Protein AF-B8CMZ4-F1 (afdb_monomer_lite)

Radius of gyration: 38.74 Å; chains: 1; bounding box: 66×44×123 Å

Secondary structure (DSSP, 8-state):
-----SSHHHHHHHHHHHHHHHHTSPPPP---SS---HHHHHHHHHHHHHHHHHHHHHHHHHHHHHHHHHHHHHHHHHHHHT-HHHHHHHHHHHHHHHH--TTGGGS-HHHHHHHHHHHHHHHT-SS--------HHHHHHHHHHHHHHTTSSS----HHHHHHHHHHHHHHH-

pLDDT: mean 80.59, std 15.22, range [40.31, 97.62]

Structure (mmCIF, N/CA/C/O backbone):
data_AF-B8CMZ4-F1
#
_entry.id   AF-B8CMZ4-F1
#
loop_
_atom_site.group_PDB
_atom_site.id
_atom_site.type_symbol
_atom_site.label_atom_id
_atom_site.label_alt_id
_atom_site.label_comp_id
_atom_site.label_asym_id
_atom_site.label_entity_id
_atom_site.label_seq_id
_atom_site.pdbx_PDB_ins_code
_atom_site.Cartn_x
_atom_site.Cartn_y
_atom_site.Cartn_z
_atom_site.occupancy
_atom_site.B_iso_or_equiv
_atom_site.auth_seq_id
_atom_site.auth_comp_id
_atom_site.auth_asym_id
_atom_site.auth_atom_id
_atom_site.pdbx_PDB_model_num
ATOM 1 N N . MET A 1 1 ? 40.309 31.484 -99.601 1.00 40.31 1 MET A N 1
ATOM 2 C CA . MET A 1 1 ? 39.722 30.145 -99.813 1.00 40.31 1 MET A CA 1
ATOM 3 C C . MET A 1 1 ? 40.197 29.203 -98.712 1.00 40.31 1 MET A C 1
ATOM 5 O O . MET A 1 1 ? 41.393 29.009 -98.562 1.00 40.31 1 MET A O 1
ATOM 9 N N . THR A 1 2 ? 39.227 28.731 -97.922 1.00 47.12 2 THR A N 1
ATOM 10 C CA . THR A 1 2 ? 39.153 27.450 -97.187 1.00 47.12 2 THR A CA 1
ATOM 11 C C . THR A 1 2 ? 40.333 26.987 -96.321 1.00 47.12 2 THR A C 1
ATOM 13 O O . THR A 1 2 ? 41.233 26.305 -96.799 1.00 47.12 2 THR A O 1
ATOM 16 N N . LYS A 1 3 ? 40.206 27.178 -95.001 1.00 44.94 3 LYS A N 1
ATOM 17 C CA . LYS A 1 3 ? 40.551 26.144 -94.008 1.00 44.94 3 LYS A CA 1
ATOM 18 C C . LYS A 1 3 ? 39.476 26.116 -92.921 1.00 44.94 3 LYS A C 1
ATOM 20 O O . LYS A 1 3 ? 39.534 26.862 -91.951 1.00 44.94 3 LYS A O 1
ATOM 25 N N . SER A 1 4 ? 38.477 25.267 -93.115 1.00 52.59 4 SER A N 1
ATOM 26 C CA . SER A 1 4 ? 37.540 24.836 -92.080 1.00 52.59 4 SER A CA 1
ATOM 27 C C . SER A 1 4 ? 37.527 23.307 -92.056 1.00 52.59 4 SER A C 1
ATOM 29 O O . SER A 1 4 ? 37.793 22.673 -93.073 1.00 52.59 4 SER A O 1
ATOM 31 N N . ALA A 1 5 ? 37.205 22.753 -90.885 1.00 54.28 5 ALA A N 1
ATOM 32 C CA . ALA A 1 5 ? 36.976 21.333 -90.599 1.00 54.28 5 ALA A CA 1
ATOM 33 C C . ALA A 1 5 ? 38.209 20.459 -90.291 1.00 54.28 5 ALA A C 1
ATOM 35 O O . ALA A 1 5 ? 38.544 19.557 -91.046 1.00 54.28 5 ALA A O 1
ATOM 36 N N . GLN A 1 6 ? 38.817 20.644 -89.111 1.00 50.59 6 GLN A N 1
ATOM 37 C CA . GLN A 1 6 ? 39.585 19.565 -88.454 1.00 50.59 6 GLN A CA 1
ATOM 38 C C . GLN A 1 6 ? 39.384 19.457 -86.925 1.00 50.59 6 GLN A C 1
ATOM 40 O O . GLN A 1 6 ? 40.104 18.713 -86.274 1.00 50.59 6 GLN A O 1
ATOM 45 N N . SER A 1 7 ? 38.396 20.133 -86.321 1.00 54.50 7 SER A N 1
ATOM 46 C CA . SER A 1 7 ? 38.208 20.114 -84.851 1.00 54.50 7 SER A CA 1
ATOM 47 C C . SER A 1 7 ? 37.055 19.227 -84.348 1.00 54.50 7 SER A C 1
ATOM 49 O O . SER A 1 7 ? 36.937 19.015 -83.143 1.00 54.50 7 SER A O 1
ATOM 51 N N . SER A 1 8 ? 36.213 18.683 -85.229 1.00 52.56 8 SER A N 1
ATOM 52 C CA . SER A 1 8 ? 34.997 17.952 -84.837 1.00 52.56 8 SER A CA 1
ATOM 53 C C . SER A 1 8 ? 35.203 16.454 -84.573 1.00 52.56 8 SER A C 1
ATOM 55 O O . SER A 1 8 ? 34.424 15.875 -83.825 1.00 52.56 8 SER A O 1
ATOM 57 N N . GLY A 1 9 ? 36.248 15.820 -85.120 1.00 53.19 9 GLY A N 1
ATOM 58 C CA . GLY A 1 9 ? 36.512 14.386 -84.900 1.00 53.19 9 GLY A CA 1
ATOM 59 C C . GLY A 1 9 ? 37.064 14.069 -83.505 1.00 53.19 9 GLY A C 1
ATOM 60 O O . GLY A 1 9 ? 36.645 13.109 -82.866 1.00 53.19 9 GLY A O 1
ATOM 61 N N . GLN A 1 10 ? 37.938 14.933 -82.985 1.00 53.19 10 GLN A N 1
ATOM 62 C CA . GLN A 1 10 ? 38.632 14.694 -81.718 1.00 53.19 10 GLN A CA 1
ATOM 63 C C . GLN A 1 10 ? 37.683 14.798 -80.508 1.00 53.19 10 GLN A C 1
ATOM 65 O O . GLN A 1 10 ? 37.781 14.020 -79.565 1.00 53.19 10 GLN A O 1
ATOM 70 N N . VAL A 1 11 ? 36.700 15.707 -80.551 1.00 55.38 11 VAL A N 1
ATOM 71 C CA . VAL A 1 11 ? 35.731 15.912 -79.455 1.00 55.38 11 VAL A CA 1
ATOM 72 C C . VAL A 1 11 ? 34.775 14.720 -79.297 1.00 55.38 11 VAL A C 1
ATOM 74 O O . VAL A 1 11 ? 34.415 14.362 -78.175 1.00 55.38 11 VAL A O 1
ATOM 77 N N . VAL A 1 12 ? 34.399 14.062 -80.399 1.00 56.41 12 VAL A N 1
ATOM 78 C CA . VAL A 1 12 ? 33.489 12.901 -80.376 1.00 56.41 12 VAL A CA 1
ATOM 79 C C . VAL A 1 12 ? 34.185 11.663 -79.798 1.00 56.41 12 VAL A C 1
ATOM 81 O O . VAL A 1 12 ? 33.583 10.922 -79.016 1.00 56.41 12 VAL A O 1
ATOM 84 N N . GLU A 1 13 ? 35.473 11.473 -80.092 1.00 56.38 13 GLU A N 1
ATOM 85 C CA . GLU A 1 13 ? 36.265 10.379 -79.519 1.00 56.38 13 GLU A CA 1
ATOM 86 C C . GLU A 1 13 ? 36.441 10.537 -78.003 1.00 56.38 13 GLU A C 1
ATOM 88 O O . GLU A 1 13 ? 36.191 9.580 -77.266 1.00 56.38 13 GLU A O 1
ATOM 93 N N . PHE A 1 14 ? 36.740 11.749 -77.514 1.00 57.69 14 PHE A N 1
ATOM 94 C CA . PHE A 1 14 ? 36.827 12.030 -76.073 1.00 57.69 14 PHE A CA 1
ATOM 95 C C . PHE A 1 14 ? 35.495 11.806 -75.338 1.00 57.69 14 PHE A C 1
ATOM 97 O O . PHE A 1 14 ? 35.485 11.213 -74.256 1.00 57.69 14 PHE A O 1
ATOM 104 N N . GLY A 1 15 ? 34.367 12.217 -75.929 1.00 59.19 15 GLY A N 1
ATOM 105 C CA . GLY A 1 15 ? 33.038 12.002 -75.347 1.00 59.19 15 GLY A CA 1
ATOM 106 C C . GLY A 1 15 ? 32.687 10.517 -75.207 1.00 59.19 15 GLY A C 1
ATOM 107 O O . GLY A 1 15 ? 32.247 10.074 -74.146 1.00 59.19 15 GLY A O 1
ATOM 108 N N . SER A 1 16 ? 32.965 9.717 -76.241 1.00 61.34 16 SER A N 1
ATOM 109 C CA . SER A 1 16 ? 32.726 8.267 -76.206 1.00 61.34 16 SER A CA 1
ATOM 110 C C . SER A 1 16 ? 33.608 7.543 -75.176 1.00 61.34 16 SER A C 1
ATOM 112 O O . SER A 1 16 ? 33.168 6.582 -74.539 1.00 61.34 16 SER A O 1
ATOM 114 N N . HIS A 1 17 ? 34.832 8.035 -74.957 1.00 59.97 17 HIS A N 1
ATOM 115 C CA . HIS A 1 17 ? 35.775 7.474 -73.992 1.00 59.97 17 HIS A CA 1
ATOM 116 C C . HIS A 1 17 ? 35.378 7.770 -72.536 1.00 59.97 17 HIS A C 1
ATOM 118 O O . HIS A 1 17 ? 35.579 6.925 -71.659 1.00 59.97 17 HIS A O 1
ATOM 124 N N . LEU A 1 18 ? 34.786 8.943 -72.279 1.00 59.66 18 LEU A N 1
ATOM 125 C CA . LEU A 1 18 ? 34.249 9.320 -70.968 1.00 59.66 18 LEU A CA 1
ATOM 126 C C . LEU A 1 18 ? 32.984 8.528 -70.621 1.00 59.66 18 LEU A C 1
ATOM 128 O O . LEU A 1 18 ? 32.880 8.011 -69.511 1.00 59.66 18 LEU A O 1
ATOM 132 N N . ILE A 1 19 ? 32.070 8.354 -71.581 1.00 60.59 19 ILE A N 1
ATOM 133 C CA . ILE 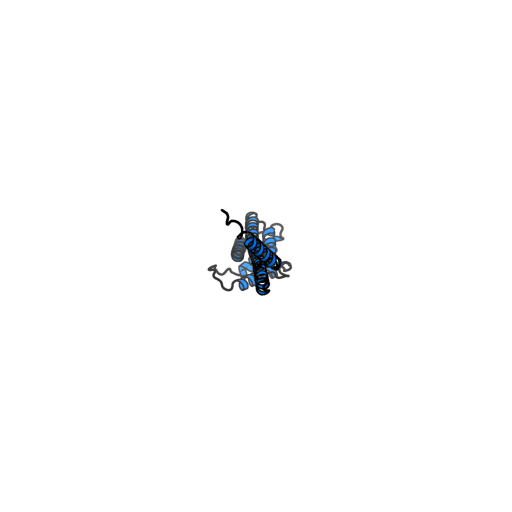A 1 19 ? 30.846 7.557 -71.395 1.00 60.59 19 ILE A CA 1
ATOM 134 C C . ILE A 1 19 ? 31.195 6.089 -71.129 1.00 60.59 19 ILE A C 1
ATOM 136 O O . ILE A 1 19 ? 30.645 5.482 -70.211 1.00 60.59 19 ILE A O 1
ATOM 140 N N . LYS A 1 20 ? 32.164 5.532 -71.869 1.00 58.47 20 LYS A N 1
ATOM 141 C CA . LYS A 1 20 ? 32.650 4.173 -71.610 1.00 58.47 20 LYS A CA 1
ATOM 142 C C . LYS A 1 20 ? 33.240 4.050 -70.213 1.00 58.47 20 LYS A C 1
ATOM 144 O O . LYS A 1 20 ? 32.875 3.112 -69.527 1.00 58.47 20 LYS A O 1
ATOM 149 N N . ARG A 1 21 ? 34.087 4.980 -69.750 1.00 57.94 21 ARG A N 1
ATOM 150 C CA . ARG A 1 21 ? 34.640 4.932 -68.379 1.00 57.94 21 ARG A CA 1
ATOM 151 C C . ARG A 1 21 ? 33.569 5.046 -67.291 1.00 57.94 21 ARG A C 1
ATOM 153 O O . ARG A 1 21 ? 33.703 4.378 -66.272 1.00 57.94 21 ARG A O 1
ATOM 160 N N . ALA A 1 22 ? 32.518 5.830 -67.518 1.00 60.47 22 ALA A N 1
ATOM 161 C CA . ALA A 1 22 ? 31.403 5.948 -66.582 1.00 60.47 22 ALA A CA 1
ATOM 162 C C . ALA A 1 22 ? 30.570 4.653 -66.483 1.00 60.47 22 ALA A C 1
ATOM 164 O O . ALA A 1 22 ? 30.107 4.317 -65.401 1.00 60.47 22 ALA A O 1
ATOM 165 N N . GLN A 1 23 ? 30.433 3.879 -67.569 1.00 58.84 23 GLN A N 1
ATOM 166 C CA . GLN A 1 23 ? 29.694 2.604 -67.562 1.00 58.84 23 GLN A CA 1
ATOM 167 C C . GLN A 1 23 ? 30.351 1.485 -66.733 1.00 58.84 23 GLN A C 1
ATOM 169 O O . GLN A 1 23 ? 29.667 0.530 -66.375 1.00 58.84 23 GLN A O 1
ATOM 174 N N . TRP A 1 24 ? 31.646 1.588 -66.414 1.00 55.53 24 TRP A N 1
ATOM 175 C CA . TRP A 1 24 ? 32.348 0.624 -65.547 1.00 55.53 24 TRP A CA 1
ATOM 176 C C . TRP A 1 24 ? 32.337 1.021 -64.071 1.00 55.53 24 TRP A C 1
ATOM 178 O O . TRP A 1 24 ? 32.833 0.271 -63.232 1.00 55.53 24 TRP A O 1
ATOM 188 N N . GLN A 1 25 ? 31.801 2.196 -63.744 1.00 61.25 25 GLN A N 1
ATOM 189 C CA . GLN A 1 25 ? 31.620 2.606 -62.363 1.00 61.25 25 GLN A CA 1
ATOM 190 C C . GLN A 1 25 ? 30.258 2.091 -61.915 1.00 61.25 25 GLN A C 1
ATOM 192 O O . GLN A 1 25 ? 29.215 2.623 -62.291 1.00 61.25 25 GLN A O 1
ATOM 197 N N . THR A 1 26 ? 30.270 1.011 -61.134 1.00 71.25 26 THR A N 1
ATOM 198 C CA . THR A 1 26 ? 29.113 0.620 -60.329 1.00 71.25 26 THR A CA 1
ATOM 199 C C . THR A 1 26 ? 28.616 1.852 -59.580 1.00 71.25 26 THR A C 1
ATOM 201 O O . THR A 1 26 ? 29.435 2.622 -59.066 1.00 71.25 26 THR A O 1
ATOM 204 N N . ALA A 1 27 ? 27.296 2.065 -59.547 1.00 73.00 27 ALA A N 1
ATOM 205 C CA . ALA A 1 27 ? 26.725 3.137 -58.738 1.00 73.00 27 ALA A CA 1
ATOM 206 C C . ALA A 1 27 ? 27.318 3.033 -57.322 1.00 73.00 27 ALA A C 1
ATOM 208 O O . ALA A 1 27 ? 27.408 1.913 -56.813 1.00 73.00 27 ALA A O 1
ATOM 209 N N . PRO A 1 28 ? 27.794 4.140 -56.721 1.00 71.75 28 PRO A N 1
ATOM 210 C CA . PRO A 1 28 ? 28.318 4.077 -55.369 1.00 71.75 28 PRO A CA 1
ATOM 211 C C . PRO A 1 28 ? 27.218 3.511 -54.480 1.00 71.75 28 PRO A C 1
ATOM 213 O O . PRO A 1 28 ? 26.082 3.997 -54.527 1.00 71.75 28 PRO A O 1
ATOM 216 N N . ASP A 1 29 ? 27.549 2.477 -53.710 1.00 74.31 29 ASP A N 1
ATOM 217 C CA . ASP A 1 29 ? 26.625 1.955 -52.714 1.00 74.31 29 ASP A CA 1
ATOM 218 C C . ASP A 1 29 ? 26.161 3.122 -51.845 1.00 74.31 29 ASP A C 1
ATOM 220 O O . ASP A 1 29 ? 26.946 4.007 -51.479 1.00 74.31 29 ASP A O 1
ATOM 224 N N . ALA A 1 30 ? 24.856 3.166 -51.576 1.00 73.75 30 ALA A N 1
ATOM 225 C CA . ALA A 1 30 ? 24.291 4.204 -50.739 1.00 73.75 30 ALA A CA 1
ATOM 226 C C . ALA A 1 30 ? 25.031 4.181 -49.399 1.00 73.75 30 ALA A C 1
ATOM 228 O O . ALA A 1 30 ? 24.973 3.194 -48.668 1.00 73.75 30 ALA A O 1
ATOM 229 N N . ILE A 1 31 ? 25.748 5.261 -49.088 1.00 68.88 31 ILE A N 1
ATOM 230 C CA . ILE A 1 31 ? 26.426 5.397 -47.803 1.00 68.88 31 ILE A CA 1
ATOM 231 C C . ILE A 1 31 ? 25.322 5.401 -46.747 1.00 68.88 31 ILE A C 1
ATOM 233 O O . ILE A 1 31 ? 24.538 6.351 -46.669 1.00 68.88 31 ILE A O 1
ATOM 237 N N . SER A 1 32 ? 25.223 4.329 -45.959 1.00 66.12 32 SER A N 1
ATOM 238 C CA . SER A 1 32 ? 24.319 4.304 -44.821 1.00 66.12 32 SER A CA 1
ATOM 239 C C . SER A 1 32 ? 24.844 5.317 -43.804 1.00 66.12 32 SER A C 1
ATOM 241 O O . SER A 1 32 ? 25.880 5.140 -43.169 1.00 66.12 32 SER A O 1
ATOM 243 N N . TRP A 1 33 ? 24.123 6.424 -43.646 1.00 68.88 33 TRP A N 1
ATOM 244 C CA . TRP A 1 33 ? 24.411 7.419 -42.605 1.00 68.88 33 TRP A CA 1
ATOM 245 C C . TRP A 1 33 ? 24.167 6.849 -41.205 1.00 68.88 33 TRP A C 1
ATOM 247 O O . TRP A 1 33 ? 24.594 7.428 -40.207 1.00 68.88 33 TRP A O 1
ATOM 257 N N . TRP A 1 34 ? 23.468 5.712 -41.137 1.00 69.81 34 TRP A N 1
ATOM 258 C CA . TRP A 1 34 ? 23.324 4.937 -39.926 1.00 69.81 34 TRP A CA 1
ATOM 259 C C . TRP A 1 34 ? 24.563 4.058 -39.737 1.00 69.81 34 TRP A C 1
ATOM 261 O O . TRP A 1 34 ? 24.884 3.257 -40.618 1.00 69.81 34 TRP A O 1
ATOM 271 N N . PRO A 1 35 ? 25.273 4.198 -38.612 1.00 70.38 35 PRO A N 1
ATOM 272 C CA . PRO A 1 35 ? 26.410 3.349 -38.321 1.00 70.38 35 PRO A CA 1
ATOM 273 C C . PRO A 1 35 ? 25.905 1.933 -38.023 1.00 70.38 35 PRO A C 1
ATOM 275 O O . PRO A 1 35 ? 25.449 1.641 -36.921 1.00 70.38 35 PRO A O 1
ATOM 278 N N . GLU A 1 36 ? 26.001 1.036 -39.004 1.00 70.25 36 GLU A N 1
ATOM 279 C CA . GLU A 1 36 ? 25.645 -0.390 -38.893 1.00 70.25 36 GLU A CA 1
ATOM 280 C C . GLU A 1 36 ? 26.641 -1.185 -38.026 1.00 70.25 36 GLU A C 1
ATOM 282 O O . GLU A 1 36 ? 26.890 -2.369 -38.246 1.00 70.25 36 GLU A O 1
ATOM 287 N N . THR A 1 37 ? 27.263 -0.548 -37.030 1.00 80.00 37 THR A N 1
ATOM 288 C CA . THR A 1 37 ? 28.122 -1.276 -36.104 1.00 80.00 37 THR A CA 1
ATOM 289 C C . THR A 1 37 ? 27.255 -1.925 -35.025 1.00 80.00 37 THR A C 1
ATOM 291 O O . THR A 1 37 ? 26.338 -1.289 -34.496 1.00 80.00 37 THR A O 1
ATOM 294 N N . PRO A 1 38 ? 27.552 -3.175 -34.628 1.00 84.06 38 PRO A N 1
ATOM 295 C CA . PRO A 1 38 ? 26.787 -3.886 -33.597 1.00 84.06 38 PRO A CA 1
ATOM 296 C C . PRO A 1 38 ? 26.738 -3.128 -32.258 1.00 84.06 38 PRO A C 1
ATOM 298 O O . PRO A 1 38 ? 25.819 -3.315 -31.461 1.00 84.06 38 PRO A O 1
ATOM 301 N N . LEU A 1 39 ? 27.697 -2.223 -32.028 1.00 86.88 39 LEU A N 1
ATOM 302 C CA . LEU A 1 39 ? 27.717 -1.307 -30.892 1.00 86.88 39 LEU A CA 1
ATOM 303 C C . LEU A 1 39 ? 26.475 -0.397 -30.857 1.00 86.88 39 LEU A C 1
ATOM 305 O O . LEU A 1 39 ? 25.862 -0.247 -29.802 1.00 86.88 39 LEU A O 1
ATOM 309 N N . TRP A 1 40 ? 26.074 0.189 -31.989 1.00 86.44 40 TRP A N 1
ATOM 310 C CA . TRP A 1 40 ? 24.913 1.084 -32.042 1.00 86.44 40 TRP A CA 1
ATOM 311 C C . TRP A 1 40 ? 23.603 0.347 -31.811 1.00 86.44 40 TRP A C 1
ATOM 313 O O . TRP A 1 40 ? 22.721 0.868 -31.127 1.00 86.44 40 TRP A O 1
ATOM 323 N N . THR A 1 41 ? 23.499 -0.890 -32.296 1.00 88.12 41 THR A N 1
ATOM 324 C CA . THR A 1 41 ? 22.365 -1.765 -31.990 1.00 88.12 41 THR A CA 1
ATOM 325 C C . THR A 1 41 ? 22.269 -2.031 -30.486 1.00 88.12 41 THR A C 1
ATOM 327 O O . THR A 1 41 ? 21.193 -1.889 -29.907 1.00 88.12 41 THR A O 1
ATOM 330 N N . ALA A 1 42 ? 23.387 -2.342 -29.822 1.00 91.50 42 ALA A N 1
ATOM 331 C CA . ALA A 1 42 ? 23.412 -2.568 -28.376 1.00 91.50 42 ALA A CA 1
ATOM 332 C C . ALA A 1 42 ? 23.039 -1.307 -27.573 1.00 91.50 42 ALA A C 1
ATOM 334 O O . ALA A 1 42 ? 22.256 -1.385 -26.620 1.00 91.50 42 ALA A O 1
ATOM 335 N N . ILE A 1 43 ? 23.545 -0.137 -27.980 1.00 92.75 43 ILE A N 1
ATOM 336 C CA . ILE A 1 43 ? 23.194 1.155 -27.370 1.00 92.75 43 ILE A CA 1
ATOM 337 C C . ILE A 1 43 ? 21.694 1.418 -27.518 1.00 92.75 43 ILE A C 1
ATOM 339 O O . ILE A 1 43 ? 21.027 1.732 -26.533 1.00 92.75 43 ILE A O 1
ATOM 343 N N . PHE A 1 44 ? 21.146 1.241 -28.723 1.00 91.00 44 PHE A N 1
ATOM 344 C CA . PHE A 1 44 ? 19.725 1.445 -28.986 1.00 91.00 44 PHE A CA 1
ATOM 345 C C . PHE A 1 44 ? 18.848 0.532 -28.119 1.00 91.00 44 PHE A C 1
ATOM 347 O O . PHE A 1 44 ? 17.935 1.017 -27.452 1.00 91.00 44 PHE A O 1
ATOM 354 N N . ILE A 1 45 ? 19.167 -0.766 -28.049 1.00 94.88 45 ILE A N 1
ATOM 355 C CA . ILE A 1 45 ? 18.447 -1.729 -27.199 1.00 94.88 45 ILE A CA 1
ATOM 356 C C . ILE A 1 45 ? 18.490 -1.297 -25.730 1.00 94.88 45 ILE A C 1
ATOM 358 O O . ILE A 1 45 ? 17.465 -1.320 -25.050 1.00 94.88 45 ILE A O 1
ATOM 362 N N . THR A 1 46 ? 19.654 -0.860 -25.245 1.00 96.50 46 THR A N 1
ATOM 363 C CA . THR A 1 46 ? 19.822 -0.413 -23.855 1.00 96.50 46 THR A CA 1
ATOM 364 C C . THR A 1 46 ? 18.960 0.812 -23.559 1.00 96.50 46 THR A C 1
ATOM 366 O O . THR A 1 46 ? 18.258 0.842 -22.551 1.00 96.50 46 THR A O 1
ATOM 369 N N . ILE A 1 47 ? 18.950 1.800 -24.458 1.00 96.62 47 ILE A N 1
ATOM 370 C CA . ILE A 1 47 ? 18.122 3.004 -24.317 1.00 96.62 47 ILE A CA 1
ATOM 371 C C . ILE A 1 47 ? 16.638 2.632 -24.273 1.00 96.62 47 ILE A C 1
ATOM 373 O O . ILE A 1 47 ? 15.918 3.086 -23.383 1.00 96.62 47 ILE A O 1
ATOM 377 N N . VAL A 1 48 ? 16.181 1.776 -25.190 1.00 97.31 48 VAL A N 1
ATOM 378 C CA . VAL A 1 48 ? 14.787 1.310 -25.222 1.00 97.31 48 VAL A CA 1
ATOM 379 C C . VAL A 1 48 ? 14.428 0.578 -23.925 1.00 97.31 48 VAL A C 1
ATOM 381 O O . VAL A 1 48 ? 13.400 0.883 -23.319 1.00 97.31 48 VAL A O 1
ATOM 384 N N . ALA A 1 49 ? 15.290 -0.320 -23.442 1.00 97.44 49 ALA A N 1
ATOM 385 C CA . ALA A 1 49 ? 15.082 -1.027 -22.180 1.00 97.44 49 ALA A CA 1
ATOM 386 C C . ALA A 1 49 ? 15.008 -0.066 -20.980 1.00 97.44 49 ALA A C 1
ATOM 388 O O . ALA A 1 49 ? 14.131 -0.213 -20.127 1.00 97.44 49 ALA A O 1
ATOM 389 N N . CYS A 1 50 ? 15.865 0.959 -20.934 1.00 97.62 50 CYS A N 1
ATOM 390 C CA . CYS A 1 50 ? 15.819 1.994 -19.902 1.00 97.62 50 CYS A CA 1
ATOM 391 C C . CYS A 1 50 ? 14.516 2.801 -19.945 1.00 97.62 50 CYS A C 1
ATOM 393 O O . CYS A 1 50 ? 13.932 3.052 -18.892 1.00 97.62 50 CYS A O 1
ATOM 395 N N . ILE A 1 51 ? 14.028 3.177 -21.132 1.00 97.56 51 ILE A N 1
ATOM 396 C CA . ILE A 1 51 ? 12.756 3.902 -21.284 1.00 97.56 51 ILE A CA 1
ATOM 397 C C . ILE A 1 51 ? 11.584 3.033 -20.810 1.00 97.56 51 ILE A C 1
ATOM 399 O O . ILE A 1 51 ? 10.725 3.504 -20.060 1.00 97.56 51 ILE A O 1
ATOM 403 N N . ILE A 1 52 ? 11.557 1.752 -21.183 1.00 97.56 52 ILE A N 1
ATOM 404 C CA . ILE A 1 52 ? 10.522 0.810 -20.733 1.00 97.56 52 ILE A CA 1
ATOM 405 C C . ILE A 1 52 ? 10.581 0.639 -19.208 1.00 97.56 52 ILE A C 1
ATOM 407 O O . ILE A 1 52 ? 9.573 0.801 -18.523 1.00 97.56 52 ILE A O 1
ATOM 411 N N . GLY A 1 53 ? 11.765 0.394 -18.644 1.00 96.69 53 GLY A N 1
ATOM 412 C CA . GLY A 1 53 ? 11.933 0.273 -17.194 1.00 96.69 53 GLY A CA 1
ATOM 413 C C . GLY A 1 53 ? 11.504 1.541 -16.449 1.00 96.69 53 GLY A C 1
ATOM 414 O O . GLY A 1 53 ? 10.791 1.471 -15.446 1.00 96.69 53 GLY A O 1
ATOM 415 N N . TRP A 1 54 ? 11.871 2.712 -16.972 1.00 97.12 54 TRP A N 1
ATOM 416 C CA . TRP A 1 54 ? 11.494 4.002 -16.402 1.00 97.12 54 TRP A CA 1
ATOM 417 C C . TRP A 1 54 ? 9.985 4.246 -16.442 1.00 97.12 54 TRP A C 1
ATOM 419 O O . TRP A 1 54 ? 9.412 4.705 -15.451 1.00 97.12 54 TRP A O 1
ATOM 429 N N . THR A 1 55 ? 9.327 3.941 -17.562 1.00 94.81 55 THR A N 1
ATOM 430 C CA . THR A 1 55 ? 7.877 4.127 -17.722 1.00 94.81 55 THR A CA 1
ATOM 431 C C . THR A 1 55 ? 7.090 3.195 -16.808 1.00 94.81 55 THR A C 1
ATOM 433 O O . THR A 1 55 ? 6.175 3.663 -16.132 1.00 94.81 55 THR A O 1
ATOM 436 N N . ILE A 1 56 ? 7.494 1.926 -16.687 1.00 95.75 56 ILE A N 1
ATOM 437 C CA . ILE A 1 56 ? 6.892 0.971 -15.744 1.00 95.75 56 ILE A CA 1
ATOM 438 C C . ILE A 1 56 ? 7.060 1.462 -14.303 1.00 95.75 56 ILE A C 1
ATOM 440 O O . ILE A 1 56 ? 6.081 1.543 -13.560 1.00 95.75 56 ILE A O 1
ATOM 444 N N . LEU A 1 57 ? 8.277 1.848 -13.906 1.00 94.62 57 LEU A N 1
ATOM 445 C CA . LEU A 1 57 ? 8.547 2.325 -12.548 1.00 94.62 57 LEU A CA 1
ATOM 446 C C . LEU A 1 57 ? 7.759 3.602 -12.223 1.00 94.62 57 LEU A C 1
ATOM 448 O O . LEU A 1 57 ? 7.200 3.744 -11.133 1.00 94.62 57 LEU A O 1
ATOM 452 N N . SER A 1 58 ? 7.705 4.535 -13.172 1.00 92.31 58 SER A N 1
ATOM 453 C CA . SER A 1 58 ? 6.957 5.786 -13.037 1.00 92.31 58 SER A CA 1
ATOM 454 C C . SER A 1 58 ? 5.455 5.529 -12.944 1.00 92.31 58 SER A C 1
ATOM 456 O O . SER A 1 58 ? 4.794 6.094 -12.072 1.00 92.31 58 SER A O 1
ATOM 458 N N . GLY A 1 59 ? 4.932 4.633 -13.783 1.00 93.94 59 GLY A N 1
ATOM 459 C CA . GLY A 1 59 ? 3.538 4.204 -13.763 1.00 93.94 59 GLY A CA 1
ATOM 460 C C . GLY A 1 59 ? 3.161 3.542 -12.439 1.00 93.94 59 GLY A C 1
ATOM 461 O O . GLY A 1 59 ? 2.171 3.926 -11.821 1.00 93.94 59 GLY A O 1
ATOM 462 N N . TYR A 1 60 ? 3.996 2.630 -11.936 1.00 91.06 60 TYR A N 1
ATOM 463 C CA . TYR A 1 60 ? 3.786 1.985 -10.640 1.00 91.06 60 TYR A CA 1
ATOM 464 C C . TYR A 1 60 ? 3.753 2.999 -9.488 1.00 91.06 60 TYR A C 1
ATOM 466 O O . TYR A 1 60 ? 2.822 3.008 -8.684 1.00 91.06 60 TYR A O 1
ATOM 474 N N . ARG A 1 61 ? 4.721 3.925 -9.440 1.00 88.94 61 ARG A N 1
ATOM 475 C CA . ARG A 1 61 ? 4.749 4.999 -8.430 1.00 88.94 61 ARG A CA 1
ATOM 476 C C . ARG A 1 61 ? 3.529 5.913 -8.522 1.00 88.94 61 ARG A C 1
ATOM 478 O O . ARG A 1 61 ? 3.029 6.370 -7.494 1.00 88.94 61 ARG A O 1
ATOM 485 N N . PHE A 1 62 ? 3.060 6.204 -9.733 1.00 92.50 62 PHE A N 1
ATOM 486 C CA . PHE A 1 62 ? 1.845 6.985 -9.939 1.00 92.50 62 PHE A CA 1
ATOM 487 C C . PHE A 1 62 ? 0.614 6.250 -9.398 1.00 92.50 62 PHE A C 1
ATOM 489 O O . PHE A 1 62 ? -0.139 6.837 -8.623 1.00 92.50 62 PHE A O 1
ATOM 496 N N . LEU A 1 63 ? 0.453 4.966 -9.733 1.00 90.19 63 LEU A N 1
ATOM 497 C CA . LEU A 1 63 ? -0.638 4.125 -9.235 1.00 90.19 63 LEU A CA 1
ATOM 498 C C . LEU A 1 63 ? -0.621 4.018 -7.709 1.00 90.19 63 LEU A C 1
ATOM 500 O O . LEU A 1 63 ? -1.662 4.181 -7.081 1.00 90.19 63 LEU A O 1
ATOM 504 N N . GLN A 1 64 ? 0.552 3.835 -7.102 1.00 88.69 64 GLN A N 1
ATOM 505 C CA . GLN A 1 64 ? 0.697 3.793 -5.647 1.00 88.69 64 GLN A CA 1
ATOM 506 C C . GLN A 1 64 ? 0.229 5.104 -4.994 1.00 88.69 64 GLN A C 1
ATOM 508 O O . GLN A 1 64 ? -0.547 5.083 -4.041 1.00 88.69 64 GLN A O 1
ATOM 513 N N . LYS A 1 65 ? 0.635 6.261 -5.536 1.00 88.06 65 LYS A N 1
ATOM 514 C CA . LYS A 1 65 ? 0.181 7.575 -5.045 1.00 88.06 65 LYS A CA 1
ATOM 515 C C . LYS A 1 65 ? -1.316 7.791 -5.259 1.00 88.06 65 LYS A C 1
ATOM 517 O O . LYS A 1 65 ? -1.978 8.368 -4.399 1.00 88.06 65 LYS A O 1
ATOM 522 N N . ALA A 1 66 ? -1.847 7.365 -6.403 1.00 89.94 66 ALA A N 1
ATOM 523 C CA . ALA A 1 66 ? -3.269 7.467 -6.710 1.00 89.94 66 ALA A CA 1
ATOM 524 C C . ALA A 1 66 ? -4.103 6.611 -5.750 1.00 89.94 66 ALA A C 1
ATOM 526 O O . ALA A 1 66 ? -5.088 7.104 -5.206 1.00 89.94 66 ALA A O 1
ATOM 527 N N . TYR A 1 67 ? -3.655 5.383 -5.478 1.00 90.50 67 TYR A N 1
ATOM 528 C CA . TYR A 1 67 ? -4.266 4.488 -4.503 1.00 90.50 67 TYR A CA 1
ATOM 529 C C . TYR A 1 67 ? -4.316 5.133 -3.117 1.00 90.50 67 TYR A C 1
ATOM 531 O O . TYR A 1 67 ? -5.400 5.313 -2.582 1.00 90.50 67 TYR A O 1
ATOM 539 N N . VAL A 1 68 ? -3.179 5.598 -2.588 1.00 90.19 68 VAL A N 1
ATOM 540 C CA . VAL A 1 68 ? -3.112 6.258 -1.270 1.00 90.19 68 VAL A CA 1
ATOM 541 C C . VAL A 1 68 ? -4.073 7.452 -1.174 1.00 90.19 68 VAL A C 1
ATOM 543 O O . VAL A 1 68 ? -4.797 7.597 -0.188 1.00 90.19 68 VAL A O 1
ATOM 546 N N . ARG A 1 69 ? -4.146 8.287 -2.221 1.00 89.50 69 ARG A N 1
ATOM 547 C CA . ARG A 1 69 ? -5.096 9.412 -2.282 1.00 89.50 69 ARG A CA 1
ATOM 548 C C . ARG A 1 69 ? -6.549 8.950 -2.279 1.00 89.50 69 ARG A C 1
ATOM 550 O O . ARG A 1 69 ? -7.371 9.571 -1.608 1.00 89.50 69 ARG A O 1
ATOM 557 N N . GLN A 1 70 ? -6.869 7.903 -3.036 1.00 92.19 70 GLN A N 1
ATOM 558 C CA . GLN A 1 70 ? -8.223 7.369 -3.120 1.00 92.19 70 GLN A CA 1
ATOM 559 C C . GLN A 1 70 ? -8.646 6.744 -1.790 1.00 92.19 70 GLN A C 1
ATOM 561 O O . GLN A 1 70 ? -9.714 7.074 -1.287 1.00 92.19 70 GLN A O 1
ATOM 566 N N . THR A 1 71 ? -7.783 5.940 -1.166 1.00 91.56 71 THR A N 1
ATOM 567 C CA . THR A 1 71 ? -8.038 5.354 0.154 1.00 91.56 71 THR A CA 1
ATOM 568 C C . THR A 1 71 ? -8.269 6.447 1.195 1.00 91.56 71 THR A C 1
ATOM 570 O O . THR A 1 71 ? -9.204 6.353 1.981 1.00 91.56 71 THR A O 1
ATOM 573 N N . ARG A 1 72 ? -7.503 7.545 1.156 1.00 90.69 72 ARG A N 1
ATOM 574 C CA . ARG A 1 72 ? -7.743 8.701 2.033 1.00 90.69 72 ARG A CA 1
ATOM 575 C C . ARG A 1 72 ? -9.102 9.356 1.816 1.00 90.69 72 ARG A C 1
ATOM 577 O O . ARG A 1 72 ? -9.753 9.713 2.792 1.00 90.69 72 ARG A O 1
ATOM 584 N N . ARG A 1 73 ? -9.543 9.508 0.567 1.00 92.19 73 ARG A N 1
ATOM 585 C CA . ARG A 1 73 ? -10.880 10.042 0.265 1.00 92.19 73 ARG A CA 1
ATOM 586 C C . ARG A 1 73 ? -11.976 9.140 0.823 1.00 92.19 73 ARG A C 1
ATOM 588 O O . ARG A 1 73 ? -12.833 9.642 1.538 1.00 92.19 73 ARG A O 1
ATOM 595 N N . CYS A 1 74 ? -11.888 7.833 0.574 1.00 93.94 74 CYS A N 1
ATOM 596 C CA . CYS A 1 74 ? -12.844 6.861 1.104 1.00 93.94 74 CYS A CA 1
ATOM 597 C C . CYS A 1 74 ? -12.865 6.865 2.637 1.00 93.94 74 CYS A C 1
ATOM 599 O O . CYS A 1 74 ? -13.934 6.834 3.229 1.00 93.94 74 CYS A O 1
ATOM 601 N N . PHE A 1 75 ? -11.704 6.974 3.292 1.00 93.19 75 PHE A N 1
ATOM 602 C CA . PHE A 1 75 ? -11.646 7.043 4.752 1.00 93.19 75 PHE A CA 1
ATOM 603 C C . PHE A 1 75 ? -12.387 8.271 5.293 1.00 93.19 75 PHE A C 1
ATOM 605 O O . PHE A 1 75 ? -13.151 8.148 6.240 1.00 93.19 75 PHE A O 1
ATOM 612 N N . ILE A 1 76 ? -12.198 9.446 4.682 1.00 91.69 76 ILE A N 1
ATOM 613 C CA . ILE A 1 76 ? -12.892 10.682 5.084 1.00 91.69 76 ILE A CA 1
ATOM 614 C C . ILE A 1 76 ? -14.408 10.570 4.862 1.00 91.69 76 ILE A C 1
ATOM 616 O O . ILE A 1 76 ? -15.178 11.074 5.672 1.00 91.69 76 ILE A O 1
ATOM 620 N N . GLU A 1 77 ? -14.833 9.920 3.781 1.00 94.75 77 GLU A N 1
ATOM 621 C CA . GLU A 1 77 ? -16.247 9.691 3.464 1.00 94.75 77 GLU A CA 1
ATOM 622 C C . GLU A 1 77 ? -16.916 8.709 4.439 1.00 94.75 77 GLU A C 1
ATOM 624 O O . GLU A 1 77 ? -18.022 8.959 4.919 1.00 94.75 77 GLU A O 1
ATOM 629 N N . PHE A 1 78 ? -16.234 7.621 4.804 1.00 93.56 78 PHE A N 1
ATOM 630 C CA . PHE A 1 78 ? -16.726 6.705 5.836 1.00 93.56 78 PHE A CA 1
ATOM 631 C C . PHE A 1 78 ? -16.722 7.355 7.223 1.00 93.56 78 PHE A C 1
ATOM 633 O O . PHE A 1 78 ? -17.650 7.169 8.006 1.00 93.56 78 PHE A O 1
ATOM 640 N N . ASP A 1 79 ? -15.728 8.201 7.505 1.00 90.62 79 ASP A N 1
ATOM 641 C CA . ASP A 1 79 ? -15.683 8.992 8.729 1.00 90.62 79 ASP A CA 1
ATOM 642 C C . ASP A 1 79 ? -16.878 9.968 8.799 1.00 90.62 79 ASP A C 1
ATOM 644 O O . ASP A 1 79 ? -17.589 10.029 9.799 1.00 90.62 79 ASP A O 1
ATOM 648 N N . SER A 1 80 ? -17.191 10.698 7.728 1.00 92.25 80 SER A N 1
ATOM 649 C CA . SER A 1 80 ? -18.319 11.641 7.751 1.00 92.25 80 SER A CA 1
ATOM 650 C C . SER A 1 80 ? -19.686 10.956 7.841 1.00 92.25 80 SER A C 1
ATOM 652 O O . SER A 1 80 ? -20.602 11.511 8.446 1.00 92.25 80 SER A O 1
ATOM 654 N N . SER A 1 81 ? -19.822 9.753 7.280 1.00 93.00 81 SER A N 1
ATOM 655 C CA . SER A 1 81 ? -21.052 8.948 7.322 1.00 93.00 81 SER A CA 1
ATOM 656 C C . SER A 1 81 ? -21.182 8.061 8.565 1.00 93.00 81 SER A C 1
ATOM 658 O O . SER A 1 81 ? -22.221 7.432 8.753 1.00 93.00 81 SER A O 1
ATOM 660 N N . ASN A 1 82 ? -20.166 8.039 9.435 1.00 88.69 82 ASN A N 1
ATOM 661 C CA . ASN A 1 82 ? -20.083 7.146 10.594 1.00 88.69 82 ASN A CA 1
ATOM 662 C C . ASN A 1 82 ? -20.144 5.648 10.224 1.00 88.69 82 ASN A C 1
ATOM 664 O O . ASN A 1 82 ? -20.591 4.822 11.020 1.00 88.69 82 ASN A O 1
ATOM 668 N N . ASP A 1 83 ? -19.679 5.293 9.024 1.00 91.69 83 ASP A N 1
ATOM 669 C CA . ASP A 1 83 ? -19.631 3.914 8.539 1.00 91.69 83 ASP A CA 1
ATOM 670 C C . ASP A 1 83 ? -18.375 3.194 9.058 1.00 91.69 83 ASP A C 1
ATOM 672 O O . ASP A 1 83 ? -17.343 3.086 8.389 1.00 91.69 83 ASP A O 1
ATOM 676 N N . LEU A 1 84 ? -18.460 2.694 10.293 1.00 90.75 84 LEU A N 1
ATOM 677 C CA . LEU A 1 84 ? -17.359 1.974 10.941 1.00 90.75 84 LEU A CA 1
ATOM 678 C C . LEU A 1 84 ? -17.011 0.655 10.235 1.00 90.75 84 LEU A C 1
ATOM 680 O O . LEU A 1 84 ? -15.857 0.223 10.287 1.00 90.75 84 LEU A O 1
ATOM 684 N N . VAL A 1 85 ? -17.973 0.035 9.545 1.00 91.56 85 VAL A N 1
ATOM 685 C CA . VAL A 1 85 ? -17.750 -1.191 8.764 1.00 91.56 85 VAL A CA 1
ATOM 686 C C . VAL A 1 85 ? -16.888 -0.877 7.550 1.00 91.56 85 VAL A C 1
ATOM 688 O O . VAL A 1 85 ? -15.849 -1.511 7.351 1.00 91.56 85 VAL A O 1
ATOM 691 N N . GLY A 1 86 ? -17.257 0.165 6.801 1.00 91.81 86 GLY A N 1
ATOM 692 C CA . GLY A 1 86 ? -16.470 0.676 5.684 1.00 91.81 86 GLY A CA 1
ATOM 693 C C . GLY A 1 86 ? -15.053 1.067 6.106 1.00 91.81 86 GLY A C 1
ATOM 694 O O . GLY A 1 86 ? -14.085 0.703 5.434 1.00 91.81 86 GLY A O 1
ATOM 695 N N . MET A 1 87 ? -14.896 1.731 7.259 1.00 91.75 87 MET A N 1
ATOM 696 C CA . MET A 1 87 ? -13.577 2.079 7.809 1.00 91.75 87 MET A CA 1
ATOM 697 C C . MET A 1 87 ? -12.731 0.842 8.140 1.00 91.75 87 MET A C 1
ATOM 699 O O . MET A 1 87 ? -11.554 0.795 7.776 1.00 91.75 87 MET A O 1
ATOM 703 N N . ALA A 1 88 ? -13.310 -0.157 8.812 1.00 91.31 88 ALA A N 1
ATOM 704 C CA . ALA A 1 88 ? -12.637 -1.404 9.178 1.00 91.31 88 ALA A CA 1
ATOM 705 C C . ALA A 1 88 ? -12.156 -2.187 7.943 1.00 91.31 88 ALA A C 1
ATOM 707 O O . ALA A 1 88 ? -10.991 -2.600 7.869 1.00 91.31 88 ALA A O 1
ATOM 708 N N . ASP A 1 89 ? -13.027 -2.340 6.946 1.00 91.75 89 ASP A N 1
ATOM 709 C CA . ASP A 1 89 ? -12.714 -3.031 5.695 1.00 91.75 89 ASP A CA 1
ATOM 710 C C . ASP A 1 89 ? -11.649 -2.294 4.883 1.00 91.75 89 ASP A C 1
ATOM 712 O O . ASP A 1 89 ? -10.704 -2.907 4.372 1.00 91.75 89 ASP A O 1
ATOM 716 N N . LEU A 1 90 ? -11.767 -0.968 4.786 1.00 92.69 90 LEU A N 1
ATOM 717 C CA . LEU A 1 90 ? -10.788 -0.129 4.108 1.00 92.69 90 LEU A CA 1
ATOM 718 C C . LEU A 1 90 ? -9.414 -0.246 4.767 1.00 92.69 90 LEU A C 1
ATOM 720 O O . LEU A 1 90 ? -8.412 -0.386 4.067 1.00 92.69 90 LEU A O 1
ATOM 724 N N . LEU A 1 91 ? -9.366 -0.235 6.100 1.00 91.25 91 LEU A N 1
ATOM 725 C CA . LEU A 1 91 ? -8.132 -0.352 6.867 1.00 91.25 91 LEU A CA 1
ATOM 726 C C . LEU A 1 91 ? -7.467 -1.716 6.646 1.00 91.25 91 LEU A C 1
ATOM 728 O O . LEU A 1 91 ? -6.262 -1.770 6.405 1.00 91.25 91 LEU A O 1
ATOM 732 N N . ARG A 1 92 ? -8.234 -2.814 6.618 1.00 90.12 92 ARG A N 1
ATOM 733 C CA . ARG A 1 92 ? -7.703 -4.147 6.277 1.00 90.12 92 ARG A CA 1
ATOM 734 C C . ARG A 1 92 ? -7.131 -4.206 4.864 1.00 90.12 92 ARG A C 1
ATOM 736 O O . ARG A 1 92 ? -5.991 -4.641 4.690 1.00 90.12 92 ARG A O 1
ATOM 743 N N . ARG A 1 93 ? -7.890 -3.748 3.863 1.00 90.19 93 ARG A N 1
ATOM 744 C CA . ARG A 1 93 ? -7.450 -3.745 2.454 1.00 90.19 93 ARG A CA 1
ATOM 745 C C . ARG A 1 93 ? -6.219 -2.868 2.257 1.00 90.19 93 ARG A C 1
ATOM 747 O O . ARG A 1 93 ? -5.275 -3.260 1.573 1.00 90.19 93 ARG A O 1
ATOM 754 N N . PHE A 1 94 ? -6.206 -1.700 2.892 1.00 90.25 94 PHE A N 1
ATOM 755 C CA . PHE A 1 94 ? -5.073 -0.791 2.857 1.00 90.25 94 PHE A CA 1
ATOM 756 C C . PHE A 1 94 ? -3.825 -1.426 3.467 1.00 90.25 94 PHE A C 1
ATOM 758 O O . PHE A 1 94 ? -2.800 -1.474 2.792 1.00 90.25 94 PHE A O 1
ATOM 765 N N . SER A 1 95 ? -3.917 -1.975 4.680 1.00 88.38 95 SER A N 1
ATOM 766 C CA . SER A 1 95 ? -2.782 -2.621 5.343 1.00 88.38 95 SER A CA 1
ATOM 767 C C . SER A 1 95 ? -2.246 -3.811 4.546 1.00 88.38 95 SER A C 1
ATOM 769 O O . SER A 1 95 ? -1.033 -3.952 4.386 1.00 88.38 95 SER A O 1
ATOM 771 N N . GLN A 1 96 ? -3.130 -4.636 3.980 1.00 88.69 96 GLN A N 1
ATOM 772 C CA . GLN A 1 96 ? -2.725 -5.760 3.135 1.00 88.69 96 GLN A CA 1
ATOM 773 C C . GLN A 1 96 ? -1.949 -5.293 1.898 1.00 88.69 96 GLN A C 1
ATOM 775 O O . GLN A 1 96 ? -0.915 -5.871 1.568 1.00 88.69 96 GLN A O 1
ATOM 780 N N . GLN A 1 97 ? -2.409 -4.233 1.231 1.00 86.44 97 GLN A N 1
ATOM 781 C CA . GLN A 1 97 ? -1.733 -3.701 0.049 1.00 86.44 97 GLN A CA 1
ATOM 782 C C . GLN A 1 97 ? -0.446 -2.935 0.391 1.00 86.44 97 GLN A C 1
ATOM 784 O O . GLN A 1 97 ? 0.494 -2.947 -0.399 1.00 86.44 97 GLN A O 1
ATOM 789 N N . HIS A 1 98 ? -0.391 -2.269 1.547 1.00 84.62 98 HIS A N 1
ATOM 790 C CA . HIS A 1 98 ? 0.751 -1.449 1.945 1.00 84.62 98 HIS A CA 1
ATOM 791 C C . HIS A 1 98 ? 1.949 -2.291 2.410 1.00 84.62 98 HIS A C 1
ATOM 793 O O . HIS A 1 98 ? 3.077 -2.000 2.020 1.00 84.62 98 HIS A O 1
ATOM 799 N N . TRP A 1 99 ? 1.714 -3.352 3.192 1.00 84.12 99 TRP A N 1
ATOM 800 C CA . TRP A 1 99 ? 2.783 -4.215 3.721 1.00 84.12 99 TRP A CA 1
ATOM 801 C C . TRP A 1 99 ? 2.929 -5.560 2.999 1.00 84.12 99 TRP A C 1
ATOM 803 O O . TRP A 1 99 ? 3.866 -6.296 3.290 1.00 84.12 99 TRP A O 1
ATOM 813 N N . ALA A 1 100 ? 2.042 -5.883 2.051 1.00 75.69 100 ALA A N 1
ATOM 814 C CA . ALA A 1 100 ? 2.096 -7.080 1.200 1.00 75.69 100 ALA A CA 1
ATOM 815 C C . ALA A 1 100 ? 2.328 -8.414 1.950 1.00 75.69 100 ALA A C 1
ATOM 817 O O . ALA A 1 100 ? 2.875 -9.365 1.390 1.00 75.69 100 ALA A O 1
ATOM 818 N N . LEU A 1 101 ? 1.899 -8.514 3.213 1.00 76.38 101 LEU A N 1
ATOM 819 C CA . LEU A 1 101 ? 1.970 -9.757 3.982 1.00 76.38 101 LEU A CA 1
ATOM 820 C C . LEU A 1 101 ? 0.750 -10.622 3.661 1.00 76.38 101 LEU A C 1
ATOM 822 O O . LEU A 1 101 ? -0.392 -10.206 3.866 1.00 76.38 101 LEU A O 1
ATOM 826 N N . GLN A 1 102 ? 1.002 -11.841 3.178 1.00 62.88 102 GLN A N 1
ATOM 827 C CA . GLN A 1 102 ? -0.022 -12.762 2.668 1.00 62.88 102 GLN A CA 1
ATOM 828 C C . GLN A 1 102 ? -1.101 -13.141 3.698 1.00 62.88 102 GLN A C 1
ATOM 830 O O . GLN A 1 102 ? -2.185 -13.559 3.306 1.00 62.88 102 GLN A O 1
ATOM 835 N N . SER A 1 103 ? -0.840 -12.978 4.998 1.00 75.50 103 SER A N 1
ATOM 836 C CA . SER A 1 103 ? -1.740 -13.408 6.072 1.00 75.50 103 SER A CA 1
ATOM 837 C C . SER A 1 103 ? -2.501 -12.285 6.780 1.00 75.50 103 SER A C 1
ATOM 839 O O . SER A 1 103 ? -3.400 -12.601 7.552 1.00 75.50 103 SER A O 1
ATOM 841 N N . LEU A 1 104 ? -2.211 -10.998 6.525 1.00 81.75 104 LEU A N 1
ATOM 842 C CA . LEU A 1 104 ? -2.796 -9.882 7.295 1.00 81.75 104 LEU A CA 1
ATOM 843 C C . LEU A 1 104 ? -4.333 -9.906 7.306 1.00 81.75 104 LEU A C 1
ATOM 845 O O . LEU A 1 104 ? -4.944 -9.704 8.349 1.00 81.75 104 LEU A O 1
ATOM 849 N N . SER A 1 105 ? -4.972 -10.191 6.172 1.00 78.12 105 SER A N 1
ATOM 850 C CA . SER A 1 105 ? -6.436 -10.202 6.062 1.00 78.12 105 SER A CA 1
ATOM 851 C C . SER A 1 105 ? -7.114 -11.359 6.798 1.00 78.12 105 SER A C 1
ATOM 853 O O . SER A 1 105 ? -8.304 -11.272 7.081 1.00 78.12 105 SER A O 1
ATOM 855 N N . ALA A 1 106 ? -6.378 -12.435 7.083 1.00 84.44 106 ALA A N 1
ATOM 856 C CA . ALA A 1 106 ? -6.888 -13.622 7.767 1.00 84.44 106 ALA A CA 1
ATOM 857 C C . ALA A 1 106 ? -6.691 -13.562 9.291 1.00 84.44 106 ALA A C 1
ATOM 859 O O . ALA A 1 106 ? -7.134 -14.463 9.998 1.00 84.44 106 ALA A O 1
ATOM 860 N N . LEU A 1 107 ? -6.006 -12.533 9.798 1.00 87.94 107 LEU A N 1
ATOM 861 C CA . LEU A 1 107 ? -5.757 -12.381 11.224 1.00 87.94 107 LEU A CA 1
ATOM 862 C C . LEU A 1 107 ? -7.009 -11.904 11.963 1.00 87.94 107 LEU A C 1
ATOM 864 O O . LEU A 1 107 ? -7.726 -11.000 11.517 1.00 87.94 107 LEU A O 1
ATOM 868 N N . ASP A 1 108 ? -7.194 -12.456 13.160 1.00 91.69 108 ASP A N 1
ATOM 869 C CA . ASP A 1 108 ? -8.166 -11.948 14.120 1.00 91.69 108 ASP A CA 1
ATOM 870 C C . ASP A 1 108 ? -7.896 -10.466 14.432 1.00 91.69 108 ASP A C 1
ATOM 872 O O . ASP A 1 108 ? -6.732 -10.048 14.441 1.00 91.69 108 ASP A O 1
ATOM 876 N N . PRO A 1 109 ? -8.932 -9.666 14.752 1.00 90.19 109 PRO A N 1
ATOM 877 C CA . PRO A 1 109 ? -8.814 -8.229 15.019 1.00 90.19 109 PRO A CA 1
ATOM 878 C C . PRO A 1 109 ? -7.637 -7.831 15.920 1.00 90.19 109 PRO A C 1
ATOM 880 O O . PRO A 1 109 ? -6.905 -6.896 15.602 1.00 90.19 109 PRO A O 1
ATOM 883 N N . LYS A 1 110 ? -7.409 -8.590 16.999 1.00 91.00 110 LYS A N 1
ATOM 884 C CA . LYS A 1 110 ? -6.324 -8.357 17.962 1.00 91.00 110 LYS A CA 1
ATOM 885 C C . LYS A 1 110 ? -4.936 -8.687 17.403 1.00 91.00 110 LYS A C 1
ATOM 887 O O . LYS A 1 110 ? -3.973 -7.969 17.654 1.00 91.00 110 LYS A O 1
ATOM 892 N N . ALA A 1 111 ? -4.813 -9.786 16.661 1.00 90.06 111 ALA A N 1
ATOM 893 C CA . ALA A 1 111 ? -3.548 -10.163 16.031 1.00 90.06 111 ALA A CA 1
ATOM 894 C C . ALA A 1 111 ? -3.196 -9.188 14.900 1.00 90.06 111 ALA A C 1
ATOM 896 O O . ALA A 1 111 ? -2.040 -8.792 14.749 1.00 90.06 111 ALA A O 1
ATO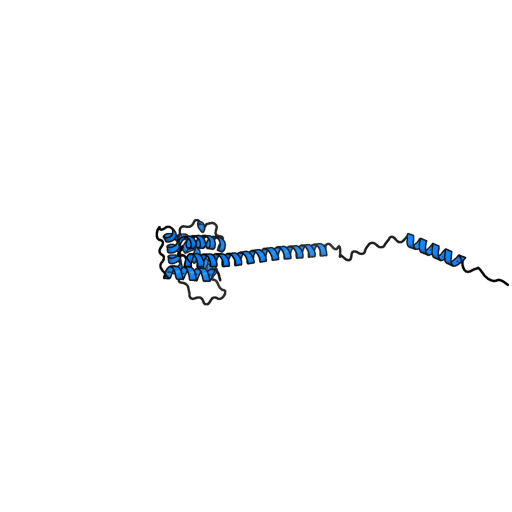M 897 N N . PHE A 1 112 ? -4.212 -8.752 14.155 1.00 91.56 112 PHE A N 1
ATOM 898 C CA . PHE A 1 112 ? -4.087 -7.736 13.127 1.00 91.56 112 PHE A CA 1
ATOM 899 C C . PHE A 1 112 ? -3.629 -6.392 13.706 1.00 91.56 112 PHE A C 1
ATOM 901 O O . PHE A 1 112 ? -2.638 -5.847 13.226 1.00 91.56 112 PHE A O 1
ATOM 908 N N . SER A 1 113 ? -4.300 -5.865 14.740 1.00 90.19 113 SER A N 1
ATOM 909 C CA . SER A 1 113 ? -3.967 -4.554 15.318 1.00 90.19 113 SER A CA 1
ATOM 910 C C . SER A 1 113 ? -2.534 -4.520 15.841 1.00 90.19 113 SER A C 1
ATOM 912 O O . SER A 1 113 ? -1.784 -3.602 15.515 1.00 90.19 113 SER A O 1
ATOM 914 N N . LYS A 1 114 ? -2.119 -5.565 16.564 1.00 90.56 114 LYS A N 1
ATOM 915 C CA . LYS A 1 114 ? -0.746 -5.703 17.056 1.00 90.56 114 LYS A CA 1
ATOM 916 C C . LYS A 1 114 ? 0.272 -5.717 15.913 1.00 90.56 114 LYS A C 1
ATOM 918 O O . LYS A 1 114 ? 1.261 -4.991 15.961 1.00 90.56 114 LYS A O 1
ATOM 923 N N . CYS A 1 115 ? 0.010 -6.504 14.868 1.00 89.12 115 CYS A N 1
ATOM 924 C CA . CYS A 1 115 ? 0.898 -6.609 13.711 1.00 89.12 115 CYS A CA 1
ATOM 925 C C . CYS A 1 115 ? 1.024 -5.273 12.964 1.00 89.12 115 CYS A C 1
ATOM 927 O O . CYS A 1 115 ? 2.131 -4.840 12.660 1.00 89.12 115 CYS A O 1
ATOM 929 N N . VAL A 1 116 ? -0.085 -4.570 12.716 1.00 87.38 116 VAL A N 1
ATOM 930 C CA . VAL A 1 116 ? -0.069 -3.262 12.039 1.00 87.38 116 VAL A CA 1
ATOM 931 C C . VAL A 1 116 ? 0.688 -2.214 12.854 1.00 87.38 116 VAL A C 1
ATOM 933 O O . VAL A 1 116 ? 1.443 -1.422 12.287 1.00 87.38 116 VAL A O 1
ATOM 936 N N . VAL A 1 117 ? 0.531 -2.211 14.177 1.00 87.75 117 VAL A N 1
ATOM 937 C CA . VAL A 1 117 ? 1.262 -1.301 15.068 1.00 87.75 117 VAL A CA 1
ATOM 938 C C . VAL A 1 117 ? 2.765 -1.594 15.046 1.00 87.75 117 VAL A C 1
ATOM 940 O O . VAL A 1 117 ? 3.563 -0.667 14.906 1.00 87.75 117 VAL A O 1
ATOM 943 N N . GLU A 1 118 ? 3.162 -2.866 15.091 1.00 88.19 118 GLU A N 1
ATOM 944 C CA . GLU A 1 118 ? 4.565 -3.288 14.980 1.00 88.19 118 GLU A CA 1
ATOM 945 C C . GLU A 1 118 ? 5.177 -2.911 13.619 1.00 88.19 118 GLU A C 1
ATOM 947 O O . GLU A 1 118 ? 6.280 -2.364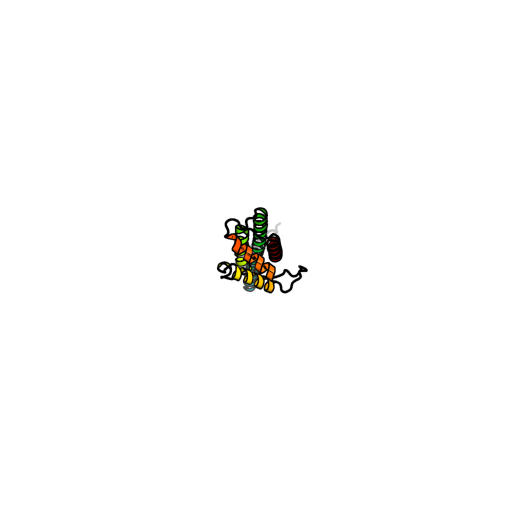 13.542 1.00 88.19 118 GLU A O 1
ATOM 952 N N . LEU A 1 119 ? 4.430 -3.111 12.531 1.00 86.00 119 LEU A N 1
ATOM 953 C CA . LEU A 1 119 ? 4.831 -2.704 11.183 1.00 86.00 119 LEU A CA 1
ATOM 954 C C . LEU A 1 119 ? 4.945 -1.182 11.047 1.00 86.00 119 LEU A C 1
ATOM 956 O O . LEU A 1 119 ? 5.862 -0.678 10.402 1.00 86.00 119 LEU A O 1
ATOM 960 N N . THR A 1 120 ? 4.053 -0.431 11.692 1.00 83.94 120 THR A N 1
ATOM 961 C CA . THR A 1 120 ? 4.117 1.037 11.720 1.00 83.94 120 THR A CA 1
ATOM 962 C C . THR A 1 120 ? 5.344 1.518 12.500 1.00 83.94 120 THR A C 1
ATOM 964 O O . THR A 1 120 ? 6.011 2.466 12.081 1.00 83.94 120 THR A O 1
ATOM 967 N N . ALA A 1 121 ? 5.672 0.863 13.617 1.00 81.75 121 ALA A N 1
ATOM 968 C CA . ALA A 1 121 ? 6.844 1.185 14.426 1.00 81.75 121 ALA A CA 1
ATOM 969 C C . ALA A 1 121 ? 8.1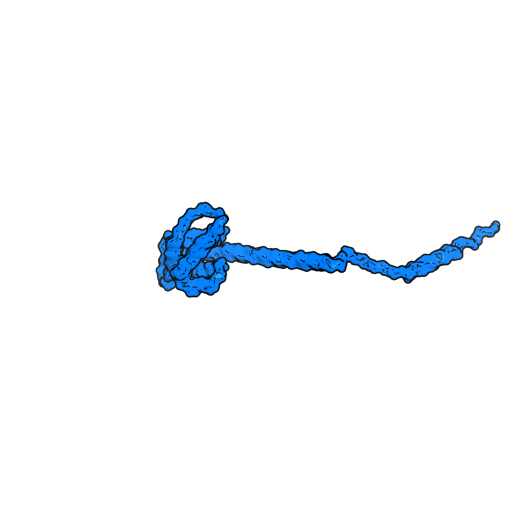55 0.895 13.677 1.00 81.75 121 ALA A C 1
ATOM 971 O O . ALA A 1 121 ? 9.077 1.710 13.701 1.00 81.75 121 ALA A O 1
ATOM 972 N N . THR A 1 122 ? 8.221 -0.230 12.964 1.00 79.00 122 THR A N 1
ATOM 973 C CA . THR A 1 122 ? 9.405 -0.640 12.189 1.00 79.00 122 THR A CA 1
ATOM 974 C C . THR A 1 122 ? 9.586 0.171 10.904 1.00 79.00 122 THR A C 1
ATOM 976 O O . THR A 1 122 ? 10.716 0.507 10.552 1.00 79.00 122 THR A O 1
ATOM 979 N N . ALA A 1 123 ? 8.499 0.569 10.234 1.00 72.06 123 ALA A N 1
ATOM 980 C CA . ALA A 1 123 ? 8.554 1.403 9.031 1.00 72.06 123 ALA A CA 1
ATOM 981 C C . ALA A 1 123 ? 9.029 2.848 9.299 1.00 72.06 123 ALA A C 1
ATOM 983 O O . ALA A 1 123 ? 9.475 3.530 8.376 1.00 72.06 123 ALA A O 1
ATOM 984 N N . LYS A 1 124 ? 8.957 3.331 10.549 1.00 62.09 124 LYS A N 1
ATOM 985 C CA . LYS A 1 124 ? 9.224 4.735 10.922 1.00 62.09 124 LYS A CA 1
ATOM 986 C C . LYS A 1 124 ? 10.696 5.118 11.179 1.00 62.09 124 LYS A C 1
ATOM 988 O O . LYS A 1 124 ? 10.950 6.242 11.611 1.00 62.09 124 LYS A O 1
ATOM 993 N N . ALA A 1 125 ? 11.690 4.287 10.866 1.00 46.50 125 ALA A N 1
ATOM 994 C CA . ALA A 1 125 ? 13.107 4.673 10.994 1.00 46.50 125 ALA A CA 1
ATOM 995 C C . ALA A 1 125 ? 13.730 5.169 9.665 1.00 46.50 125 ALA A C 1
ATOM 997 O O . ALA A 1 125 ? 13.592 4.504 8.642 1.00 46.50 125 ALA A O 1
ATOM 998 N N . PRO A 1 126 ? 14.568 6.229 9.643 1.00 47.41 126 PRO A N 1
ATOM 999 C CA . PRO A 1 126 ? 14.418 7.563 10.208 1.00 47.41 126 PRO A CA 1
ATOM 1000 C C . PRO A 1 126 ? 14.509 8.600 9.068 1.00 47.41 126 PRO A C 1
ATOM 1002 O O . PRO A 1 126 ? 15.597 8.964 8.620 1.00 47.41 126 PRO A O 1
ATOM 1005 N N . ARG A 1 127 ? 13.386 9.128 8.577 1.00 43.31 127 ARG A N 1
ATOM 1006 C CA . ARG A 1 127 ? 13.411 10.351 7.757 1.00 43.31 127 ARG A CA 1
ATOM 1007 C C . ARG A 1 127 ? 12.327 11.300 8.225 1.00 43.31 127 ARG A C 1
ATOM 1009 O O . ARG A 1 127 ? 11.235 11.331 7.687 1.00 43.31 127 ARG A O 1
ATOM 1016 N N . SER A 1 128 ? 12.694 12.091 9.231 1.00 42.19 128 SER A N 1
ATOM 1017 C CA . SER A 1 128 ? 12.131 13.418 9.470 1.00 42.19 128 SER A CA 1
ATOM 1018 C C . SER A 1 128 ? 10.601 13.475 9.547 1.00 42.19 128 SER A C 1
ATOM 1020 O O . SER A 1 128 ? 9.949 13.936 8.614 1.00 42.19 128 SER A O 1
ATOM 1022 N N . SER A 1 129 ? 10.012 13.160 10.701 1.00 44.81 129 SER A N 1
ATOM 1023 C CA . SER A 1 129 ? 8.760 13.834 11.048 1.00 44.81 129 SER A CA 1
ATOM 1024 C C . SER A 1 129 ? 8.683 14.131 12.544 1.00 44.81 129 SER A C 1
ATOM 1026 O O . SER A 1 129 ? 8.841 13.265 13.399 1.00 44.81 129 SER A O 1
ATOM 1028 N N . ARG A 1 130 ? 8.492 15.420 12.840 1.00 44.84 130 ARG A N 1
ATOM 1029 C CA . ARG A 1 130 ? 8.249 16.027 14.156 1.00 44.84 130 ARG A CA 1
ATOM 1030 C C . ARG A 1 130 ? 6.828 15.723 14.650 1.00 44.84 130 ARG A C 1
ATOM 1032 O O . ARG A 1 130 ? 6.134 16.622 15.119 1.00 44.84 130 ARG A O 1
ATOM 1039 N N . VAL A 1 131 ? 6.348 14.500 14.469 1.00 49.91 131 VAL A N 1
ATOM 1040 C CA . VAL A 1 131 ? 5.002 14.134 14.903 1.00 49.91 131 VAL A CA 1
ATOM 1041 C C . VAL A 1 131 ? 5.135 13.458 16.258 1.00 49.91 131 VAL A C 1
ATOM 1043 O O . VAL A 1 131 ? 5.913 12.518 16.406 1.00 49.91 131 VAL A O 1
ATOM 1046 N N . ALA A 1 132 ? 4.451 14.021 17.259 1.00 57.00 132 ALA A N 1
ATOM 1047 C CA . ALA A 1 132 ? 4.476 13.553 18.643 1.00 57.00 132 ALA A CA 1
ATOM 1048 C C . ALA A 1 132 ? 4.353 12.022 18.703 1.00 57.00 132 ALA A C 1
ATOM 1050 O O . ALA A 1 132 ? 3.575 11.480 17.911 1.00 57.00 132 ALA A O 1
ATOM 1051 N N . PRO A 1 133 ? 5.079 11.345 19.616 1.00 62.56 133 PRO A N 1
ATOM 1052 C CA . PRO A 1 133 ? 5.021 9.896 19.742 1.00 62.56 133 PRO A CA 1
ATOM 1053 C C . PRO A 1 133 ? 3.560 9.495 19.915 1.00 62.56 133 PRO A C 1
ATOM 1055 O O . PRO A 1 133 ? 2.920 9.817 20.914 1.00 62.56 133 PRO A O 1
ATOM 1058 N N . MET A 1 134 ? 3.003 8.885 18.875 1.00 71.94 134 MET A N 1
ATOM 1059 C CA . MET A 1 134 ? 1.677 8.313 18.951 1.00 71.94 134 MET A CA 1
ATOM 1060 C C . MET A 1 134 ? 1.779 7.127 19.900 1.00 71.94 134 MET A C 1
ATOM 1062 O O . MET A 1 134 ? 2.636 6.266 19.705 1.00 71.94 134 MET A O 1
ATOM 1066 N N . ASP A 1 135 ? 0.953 7.117 20.943 1.00 84.12 135 ASP A N 1
ATOM 1067 C CA . ASP A 1 135 ? 0.946 6.023 21.903 1.00 84.12 135 ASP A CA 1
ATOM 1068 C C . ASP A 1 135 ? 0.475 4.748 21.191 1.00 84.12 135 ASP A C 1
ATOM 1070 O O . ASP A 1 135 ? -0.698 4.588 20.846 1.00 84.12 135 ASP A O 1
ATOM 1074 N N . LEU A 1 136 ? 1.436 3.874 20.896 1.00 85.19 136 LEU A N 1
ATOM 1075 C CA . LEU A 1 136 ? 1.236 2.666 20.104 1.00 85.19 136 LEU A CA 1
ATOM 1076 C C . LEU A 1 136 ? 0.269 1.696 20.792 1.00 85.19 136 LEU A C 1
ATOM 1078 O O . LEU A 1 136 ? -0.474 1.000 20.105 1.00 85.19 136 LEU A O 1
ATOM 1082 N N . ALA A 1 137 ? 0.225 1.696 22.129 1.00 86.50 137 ALA A N 1
ATOM 1083 C CA . ALA A 1 137 ? -0.705 0.864 22.885 1.00 86.50 137 ALA A CA 1
ATOM 1084 C C . ALA A 1 137 ? -2.153 1.359 22.735 1.00 86.50 137 ALA A C 1
ATOM 1086 O O . ALA A 1 137 ? -3.070 0.557 22.551 1.00 86.50 137 ALA A O 1
ATOM 1087 N N . LEU A 1 138 ? -2.361 2.683 22.747 1.00 88.44 138 LEU A N 1
ATOM 1088 C CA . LEU A 1 138 ? -3.675 3.284 22.490 1.00 88.44 138 LEU A CA 1
ATOM 1089 C C . LEU A 1 138 ? -4.110 3.124 21.029 1.00 88.44 138 LEU A C 1
ATOM 1091 O O . LEU A 1 138 ? -5.298 2.992 20.744 1.00 88.44 138 LEU A O 1
ATOM 1095 N N . LEU A 1 139 ? -3.163 3.120 20.090 1.00 89.38 139 LEU A N 1
ATOM 1096 C CA . LEU A 1 139 ? -3.460 2.819 18.692 1.00 89.38 139 LEU A CA 1
ATOM 1097 C C . LEU A 1 139 ? -3.911 1.368 18.510 1.00 89.38 139 LEU A C 1
ATOM 1099 O O . LEU A 1 139 ? -4.898 1.116 17.821 1.00 89.38 139 LEU A O 1
ATOM 1103 N N . GLU A 1 140 ? -3.200 0.425 19.131 1.00 91.00 140 GLU A N 1
ATOM 1104 C CA . GLU A 1 140 ? -3.548 -0.994 19.080 1.00 91.00 140 GLU A CA 1
ATOM 1105 C C . GLU A 1 140 ? -4.964 -1.221 19.614 1.00 91.00 140 GLU A C 1
ATOM 1107 O O . GLU A 1 140 ? -5.766 -1.894 18.959 1.00 91.00 140 GLU A O 1
A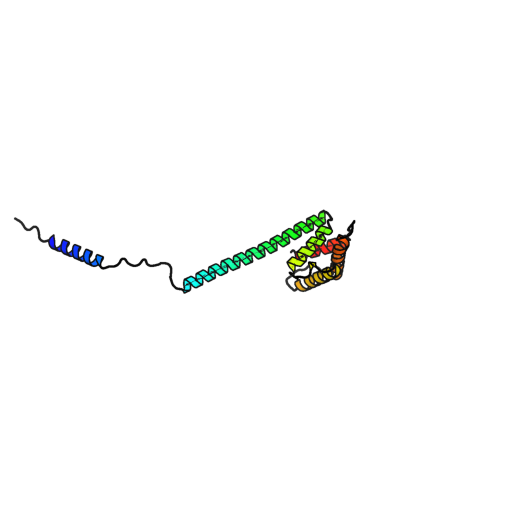TOM 1112 N N . SER A 1 141 ? -5.291 -0.628 20.768 1.00 91.94 141 SER A N 1
ATOM 1113 C CA . SER A 1 141 ? -6.621 -0.749 21.363 1.00 91.94 141 SER A CA 1
ATOM 1114 C C . SER A 1 141 ? -7.699 -0.109 20.488 1.00 91.94 141 SER A C 1
ATOM 1116 O O . SER A 1 141 ? -8.727 -0.741 20.257 1.00 91.94 141 SER A O 1
ATOM 1118 N N . ALA A 1 142 ? -7.448 1.076 19.924 1.00 91.94 142 ALA A N 1
ATOM 1119 C CA . ALA A 1 142 ? -8.376 1.754 19.021 1.00 91.94 142 ALA A CA 1
ATOM 1120 C C . ALA A 1 142 ? -8.648 0.942 17.741 1.00 91.94 142 ALA A C 1
ATOM 1122 O O . ALA A 1 142 ? -9.800 0.780 17.342 1.00 91.94 142 ALA A O 1
ATOM 1123 N N . MET A 1 143 ? -7.610 0.387 17.109 1.00 91.88 143 MET A N 1
ATOM 1124 C CA . MET A 1 143 ? -7.759 -0.464 15.921 1.00 91.88 143 MET A CA 1
ATOM 1125 C C . MET A 1 143 ? -8.495 -1.765 16.230 1.00 91.88 143 MET A C 1
ATOM 1127 O O . MET A 1 143 ? -9.354 -2.188 15.458 1.00 91.88 143 MET A O 1
ATOM 1131 N N . CYS A 1 144 ? -8.169 -2.397 17.358 1.00 92.69 144 CYS A N 1
ATOM 1132 C CA . CYS A 1 144 ? -8.849 -3.605 17.807 1.00 92.69 144 CYS A CA 1
ATOM 1133 C C . CYS A 1 144 ? -10.334 -3.325 18.081 1.00 92.69 144 CYS A C 1
ATOM 1135 O O . CYS A 1 144 ? -11.187 -4.099 17.647 1.00 92.69 144 CYS A O 1
ATOM 1137 N N . ALA A 1 145 ? -10.647 -2.197 18.729 1.00 91.31 145 ALA A N 1
ATOM 1138 C CA . ALA A 1 145 ? -12.013 -1.754 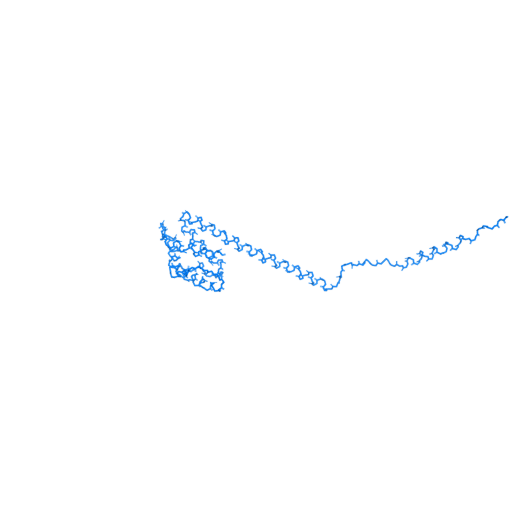18.981 1.00 91.31 145 ALA A CA 1
ATOM 1139 C C . ALA A 1 145 ? -12.774 -1.497 17.675 1.00 91.31 145 ALA A C 1
ATOM 1141 O O . ALA A 1 145 ? -13.866 -2.028 17.511 1.00 91.31 145 ALA A O 1
ATOM 1142 N N . LEU A 1 146 ? -12.179 -0.790 16.706 1.00 92.19 146 LEU A N 1
ATOM 1143 C CA . LEU A 1 146 ? -12.794 -0.565 15.391 1.00 92.19 146 LEU A CA 1
ATOM 1144 C C . LEU A 1 146 ? -13.146 -1.887 14.692 1.00 92.19 146 LEU A C 1
ATOM 1146 O O . LEU A 1 146 ? -14.271 -2.062 14.233 1.00 92.19 146 LEU A O 1
ATOM 1150 N N . LEU A 1 147 ? -12.192 -2.818 14.622 1.00 91.69 147 LEU A N 1
ATOM 1151 C CA . LEU A 1 147 ? -12.362 -4.096 13.925 1.00 91.69 147 LEU A CA 1
ATOM 1152 C C . LEU A 1 147 ? -13.289 -5.073 14.653 1.00 91.69 147 LEU A C 1
ATOM 1154 O O . LEU A 1 147 ? -13.862 -5.952 14.019 1.00 91.69 147 LEU A O 1
ATOM 1158 N N . SER A 1 148 ? -13.394 -4.969 15.976 1.00 90.75 148 SER A N 1
ATOM 1159 C CA . SER A 1 148 ? -14.279 -5.826 16.771 1.00 90.75 148 SER A CA 1
ATOM 1160 C C . SER A 1 148 ? -15.704 -5.274 16.791 1.00 90.75 148 SER A C 1
ATOM 1162 O O . SER A 1 148 ? -16.663 -6.036 16.680 1.00 90.75 148 SER A O 1
ATOM 1164 N N . ASN A 1 149 ? -15.848 -3.950 16.886 1.00 90.06 149 ASN A N 1
ATOM 1165 C CA . ASN A 1 149 ? -17.147 -3.287 16.942 1.00 90.06 149 ASN A CA 1
ATOM 1166 C C . ASN A 1 149 ? -17.812 -3.208 15.569 1.00 90.06 149 ASN A C 1
ATOM 1168 O O . ASN A 1 149 ? -19.034 -3.177 15.522 1.00 90.06 149 ASN A O 1
ATOM 1172 N N . SER A 1 150 ? -17.065 -3.249 14.458 1.00 88.19 150 SER A N 1
ATOM 1173 C CA . SER A 1 150 ? -17.641 -3.211 13.103 1.00 88.19 150 SER A CA 1
ATOM 1174 C C . SER A 1 150 ? -18.641 -4.340 12.811 1.00 88.19 150 SER A C 1
ATOM 1176 O O . SER A 1 150 ? -19.473 -4.201 11.924 1.00 88.19 150 SER A O 1
ATOM 1178 N N . TYR A 1 151 ? -18.606 -5.447 13.555 1.00 84.44 151 TYR A N 1
ATOM 1179 C CA . TYR A 1 151 ? -19.561 -6.551 13.401 1.00 84.44 151 TYR A CA 1
ATOM 1180 C C . TYR A 1 151 ? -20.829 -6.403 14.257 1.00 84.44 151 TYR A C 1
ATOM 1182 O O . TYR A 1 151 ? -21.724 -7.245 14.178 1.00 84.44 151 TYR A O 1
ATOM 1190 N N . GLN A 1 152 ? -20.915 -5.371 15.099 1.00 87.31 152 GLN A N 1
ATOM 1191 C CA . GLN A 1 152 ? -22.061 -5.142 15.976 1.00 87.31 152 GLN A CA 1
ATOM 1192 C C . GLN A 1 152 ? -23.194 -4.418 15.242 1.00 87.31 152 GLN A C 1
ATOM 1194 O O . GLN A 1 152 ? -22.971 -3.654 14.309 1.00 87.31 152 GLN A O 1
ATOM 1199 N N . GLN A 1 153 ? -24.429 -4.637 15.699 1.00 78.75 153 GLN A N 1
ATOM 1200 C CA . GLN A 1 153 ? -25.627 -4.051 15.088 1.00 78.75 153 GLN A CA 1
ATOM 1201 C C . GLN A 1 153 ? -25.699 -2.520 15.249 1.00 78.75 153 GLN A C 1
ATOM 1203 O O . GLN A 1 153 ? -26.248 -1.850 14.383 1.00 78.75 153 GLN A O 1
ATOM 1208 N N . ASN A 1 154 ? -25.110 -1.982 16.323 1.00 80.19 154 ASN A N 1
ATOM 1209 C CA . ASN A 1 154 ? -24.918 -0.550 16.561 1.00 80.19 154 ASN A CA 1
ATOM 1210 C C . ASN A 1 154 ? -23.448 -0.319 16.927 1.00 80.19 154 ASN A C 1
ATOM 1212 O O . ASN A 1 154 ? -23.106 -0.337 18.111 1.00 80.19 154 ASN A O 1
ATOM 1216 N N . PRO A 1 155 ? -22.559 -0.190 15.932 1.00 82.44 155 PRO A N 1
ATOM 1217 C CA . PRO A 1 155 ? -21.148 -0.023 16.202 1.00 82.44 155 PRO A CA 1
ATOM 1218 C C . PRO A 1 155 ? -20.931 1.393 16.749 1.00 82.44 155 PRO A C 1
ATOM 1220 O O . PRO A 1 155 ? -21.200 2.389 16.079 1.00 82.44 155 PRO A O 1
ATOM 1223 N N . GLU A 1 156 ? -20.450 1.485 17.983 1.00 87.44 156 GLU A N 1
ATOM 1224 C CA . GLU A 1 156 ? -19.998 2.742 18.572 1.00 87.44 156 GLU A CA 1
ATOM 1225 C C . GLU A 1 156 ? -18.490 2.680 18.801 1.00 87.44 156 GLU A C 1
ATOM 1227 O O . GLU A 1 156 ? -17.923 1.651 19.186 1.00 87.44 156 GLU A O 1
ATOM 1232 N N . LEU A 1 157 ? -17.825 3.796 18.520 1.00 88.62 157 LEU A N 1
ATOM 1233 C CA . LEU A 1 157 ? -16.396 3.960 18.727 1.00 88.62 157 LEU A CA 1
ATOM 1234 C C . LEU A 1 157 ? -16.176 5.239 19.522 1.00 88.62 157 LEU A C 1
ATOM 1236 O O . LEU A 1 157 ? -16.746 6.284 19.200 1.00 88.62 157 LEU A O 1
ATOM 1240 N N . GLU A 1 158 ? -15.329 5.170 20.544 1.00 91.38 158 GLU A N 1
ATOM 1241 C CA . GLU A 1 158 ? -15.019 6.350 21.338 1.00 91.38 158 GLU A CA 1
ATOM 1242 C C . GLU A 1 158 ? -14.368 7.435 20.461 1.00 91.38 158 GLU A C 1
ATOM 1244 O O . GLU A 1 158 ? -13.521 7.134 19.608 1.00 91.38 158 GLU A O 1
ATOM 1249 N N . PRO A 1 159 ? -14.691 8.721 20.683 1.00 89.81 159 PRO A N 1
ATOM 1250 C CA . PRO A 1 159 ? -14.177 9.814 19.858 1.00 89.81 159 PRO A CA 1
ATOM 1251 C C . PRO A 1 159 ? -12.643 9.893 19.878 1.00 89.81 159 PRO A C 1
ATOM 1253 O O . PRO A 1 159 ? -12.024 10.226 18.868 1.00 89.81 159 PRO A O 1
ATOM 1256 N N . ILE A 1 160 ? -12.020 9.522 21.001 1.00 90.44 160 ILE A N 1
ATOM 1257 C CA . ILE A 1 160 ? -10.560 9.475 21.152 1.00 90.44 160 ILE A CA 1
ATOM 1258 C C . ILE A 1 160 ? -9.954 8.395 20.245 1.00 90.44 160 ILE A C 1
ATOM 1260 O O . ILE A 1 160 ? -8.996 8.662 19.520 1.00 90.44 160 ILE A O 1
ATOM 1264 N N . GLN A 1 161 ? -10.531 7.190 20.239 1.00 91.19 161 GLN A N 1
ATOM 1265 C CA . GLN A 1 161 ? -10.078 6.078 19.396 1.00 91.19 161 GLN A CA 1
ATOM 1266 C C . GLN A 1 161 ? -10.200 6.438 17.915 1.00 91.19 161 GLN A C 1
ATOM 1268 O O . GLN A 1 161 ? -9.265 6.254 17.136 1.00 91.19 161 GLN A O 1
ATOM 1273 N N . ARG A 1 162 ? -11.325 7.047 17.541 1.00 88.69 162 ARG A N 1
ATOM 1274 C CA . ARG A 1 162 ? -11.573 7.544 16.189 1.00 88.69 162 ARG A CA 1
ATOM 1275 C C . ARG A 1 162 ? -10.525 8.566 15.741 1.00 88.69 162 ARG A C 1
ATOM 1277 O O . ARG A 1 162 ? -9.977 8.459 14.644 1.00 88.69 162 ARG A O 1
ATOM 1284 N N . GLN A 1 163 ? -10.206 9.530 16.605 1.00 90.38 163 GLN A N 1
ATOM 1285 C CA . GLN A 1 163 ? -9.192 10.546 16.333 1.00 90.38 163 GLN A CA 1
ATOM 1286 C C . GLN A 1 163 ? -7.790 9.938 16.194 1.00 90.38 163 GLN A C 1
ATOM 1288 O O . GLN A 1 163 ? -7.033 10.352 15.315 1.00 90.38 163 GLN A O 1
ATOM 1293 N N . LEU A 1 164 ? -7.451 8.942 17.018 1.00 89.44 164 LEU A N 1
ATOM 1294 C CA . LEU A 1 164 ? -6.182 8.218 16.921 1.00 89.44 164 LEU A CA 1
ATOM 1295 C C . LEU A 1 164 ? -6.059 7.488 15.582 1.00 89.44 164 LEU A C 1
ATOM 1297 O O . LEU A 1 164 ? -5.059 7.666 14.892 1.00 89.44 164 LEU A O 1
ATOM 1301 N N . ILE A 1 165 ? -7.081 6.732 15.176 1.00 89.81 165 ILE A N 1
ATOM 1302 C CA . ILE A 1 165 ? -7.069 5.996 13.902 1.00 89.81 165 ILE A CA 1
ATOM 1303 C C . ILE A 1 165 ? -6.939 6.964 12.728 1.00 89.81 165 ILE A C 1
ATOM 1305 O O . ILE A 1 165 ? -6.132 6.731 11.832 1.00 89.81 165 ILE A O 1
ATOM 1309 N N . LYS A 1 166 ? -7.674 8.081 12.754 1.00 89.38 166 LYS A N 1
ATOM 1310 C CA . LYS A 1 166 ? -7.569 9.127 11.733 1.00 89.38 166 LYS A CA 1
ATOM 1311 C C . LYS A 1 166 ? -6.159 9.704 11.650 1.00 89.38 166 LYS A C 1
ATOM 1313 O O . LYS A 1 166 ? -5.608 9.799 10.558 1.00 89.38 166 LYS A O 1
ATOM 1318 N N . LYS A 1 167 ? -5.563 10.047 12.794 1.00 88.62 167 LYS A N 1
ATOM 1319 C CA . LYS A 1 167 ? -4.203 10.588 12.854 1.00 88.62 167 LYS A CA 1
ATOM 1320 C C . LYS A 1 167 ? -3.179 9.586 12.320 1.00 88.62 167 LYS A C 1
ATOM 1322 O O . LYS A 1 167 ? -2.348 9.956 11.498 1.00 88.62 167 LYS A O 1
ATOM 1327 N N . TRP A 1 168 ? -3.267 8.319 12.722 1.00 88.31 168 TRP A N 1
ATOM 1328 C CA . TRP A 1 168 ? -2.419 7.261 12.168 1.00 88.31 168 TRP A CA 1
ATOM 1329 C C . TRP A 1 168 ? -2.599 7.129 10.656 1.00 88.31 168 TRP A C 1
ATOM 1331 O O . TRP A 1 168 ? -1.620 7.069 9.919 1.00 88.31 168 TRP A O 1
ATOM 1341 N N . PHE A 1 169 ? -3.843 7.126 10.179 1.00 87.06 169 PHE A N 1
ATOM 1342 C CA . PHE A 1 169 ? -4.134 6.983 8.761 1.00 87.06 169 PHE A CA 1
ATOM 1343 C C . PHE A 1 169 ? -3.552 8.153 7.952 1.00 87.06 169 PHE A C 1
ATOM 1345 O O . PHE A 1 169 ? -2.971 7.949 6.887 1.00 87.06 169 PHE A O 1
ATOM 1352 N N . GLU A 1 170 ? -3.635 9.380 8.468 1.00 86.50 170 GLU A N 1
ATOM 1353 C CA . GLU A 1 170 ? -2.975 10.550 7.881 1.00 86.50 170 GLU A CA 1
ATOM 1354 C C . GLU A 1 170 ? -1.451 10.400 7.871 1.00 86.50 170 GLU A C 1
ATOM 1356 O O . GLU A 1 170 ? -0.831 10.663 6.845 1.00 86.50 170 GLU A O 1
ATOM 1361 N N . GLU A 1 171 ? -0.848 9.919 8.957 1.00 83.75 171 GLU A N 1
ATOM 1362 C CA . GLU A 1 171 ? 0.599 9.697 9.037 1.00 83.75 171 GLU A CA 1
ATOM 1363 C C . GLU A 1 171 ? 1.101 8.629 8.058 1.00 83.75 171 GLU A C 1
ATOM 1365 O O . GLU A 1 171 ? 2.187 8.781 7.509 1.00 83.75 171 GLU A O 1
ATOM 1370 N N . VAL A 1 172 ? 0.335 7.559 7.824 1.00 82.81 172 VAL A N 1
ATOM 1371 C CA . VAL A 1 172 ? 0.729 6.482 6.897 1.00 82.81 172 VAL A CA 1
ATOM 1372 C C . VAL A 1 172 ? 0.464 6.856 5.432 1.00 82.81 172 VAL A C 1
ATOM 1374 O O . VAL A 1 172 ? 1.082 6.298 4.525 1.00 82.81 172 VAL A O 1
ATOM 1377 N N . THR A 1 173 ? -0.446 7.800 5.173 1.00 81.88 173 THR A N 1
ATOM 1378 C CA . THR A 1 173 ? -0.805 8.226 3.809 1.00 81.88 173 THR A CA 1
ATOM 1379 C C . THR A 1 173 ? -0.120 9.510 3.327 1.00 81.88 173 THR A C 1
ATOM 1381 O O . THR A 1 173 ? -0.231 9.823 2.136 1.00 81.88 173 THR A O 1
ATOM 1384 N N . CYS A 1 174 ? 0.574 10.245 4.203 1.00 74.06 174 CYS A N 1
ATOM 1385 C CA . CYS A 1 174 ? 1.391 11.416 3.849 1.00 74.06 174 CYS A CA 1
ATOM 1386 C C . CYS A 1 174 ? 2.801 11.019 3.396 1.00 74.06 174 CYS A C 1
ATOM 1388 O O . CYS A 1 174 ? 3.254 11.594 2.377 1.00 74.06 174 CYS A O 1
#

Organism: Shewanella piezotolerans (strain WP3 / JCM 13877) (NCBI:txid225849)

InterPro domains:
  IPR025489 Protein of unknown function (DUF4381 [PF14316] (27-114)

Foldseek 3Di:
DDDDDDPPPVVVVVVVVVVVVVVPDDDPDPPPPDPPDVVVVVVVVVVVVVVVVVVVVVVVVVVVLVVLVVLLVQCVVCVVVVLLLSNLVSVQVCLCVVVVDPCLNVDQQLVNLVVSLVVLVVVPPDDDDPDPPQPSVLQSVLSSLSNVQSPPPDRDGDPVSVVSPNVVSVVVSD

Sequence (174 aa):
MTKSAQSSGQVVEFGSHLIKRAQWQTAPDAISWWPETPLWTAIFITIVACIIGWTILSGYRFLQKAYVRQTRRCFIEFDSSNDLVGMADLLRRFSQQHWALQSLSALDPKAFSKCVVELTATAKAPRSSRVAPMDLALLESAMCALLSNSYQQNPELEPIQRQLIKKWFEEVTC